Protein AF-A0A3D1RFT7-F1 (afdb_monomer_lite)

Foldseek 3Di:
DDDDPDDFQQWWWKQWPVRDIDIWGFHDWDDDPPDIDTDIDDPPPVVVVVVDPDTDMDTGNDDDAADKDFPQQWDWDDFPNDTFIWGWFDDPNDTDIATWAFPDDDPTITGIFHDDPVRVVVSPDDPVCSVPHDGDDPPTHTDGNPD

Secondary structure (DSSP, 8-state):
--PPPP-TT-EEEEE-TTS-EEEEEEEEEEEETTEEEEEEE--SSHHHHHT-SS---EEE-----SEEEEGGG-EEEEETTEEEEEEEEEETTEEEEEEEEEEEE-SSEEEEEEPPHHHHHHTT--HHHHHS-----TT-EE-SS--

pLDDT: mean 90.91, std 8.95, range [40.06, 97.62]

Radius of gyration: 21.18 Å; chains: 1; bounding box: 53×28×56 Å

Sequence (147 aa):
MNRNKPKYGDELKLRLPSGREVDTTIEYISEAGEDRIIVFKIDKAVQELIGYRKISLDAIWWSETGKKVPNTAIEYEEKNGEQIPYVIKTVAGYTNKVNIKILKQNEKYAIVDNYKSDELKKLGYTAEEIEDRKTIGLYDEILKNAK

Structure (mmCIF, N/CA/C/O backbone):
data_AF-A0A3D1RFT7-F1
#
_entry.id   AF-A0A3D1RFT7-F1
#
loop_
_atom_site.group_PDB
_atom_site.id
_atom_site.type_symbol
_atom_site.label_atom_id
_atom_site.label_alt_id
_atom_site.label_comp_id
_atom_site.label_asym_id
_atom_site.label_entity_id
_atom_site.label_seq_id
_atom_site.pdbx_PDB_ins_code
_atom_site.Cartn_x
_atom_site.Cartn_y
_atom_site.Cartn_z
_atom_site.occupancy
_atom_site.B_iso_or_equiv
_atom_site.auth_seq_id
_atom_site.auth_comp_id
_atom_site.auth_asym_id
_atom_site.auth_atom_id
_atom_site.pdbx_PDB_model_num
ATOM 1 N N . MET A 1 1 ? 10.562 6.248 3.010 1.00 42.84 1 MET A N 1
ATOM 2 C CA . MET A 1 1 ? 10.174 4.882 2.559 1.00 42.84 1 MET A CA 1
ATOM 3 C C . MET A 1 1 ? 11.417 4.211 1.984 1.00 42.84 1 MET A C 1
AT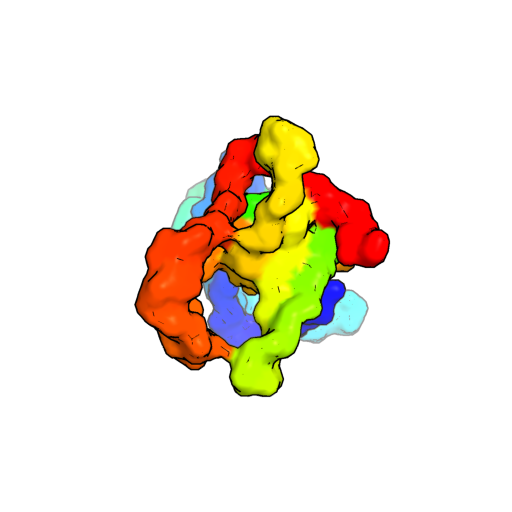OM 5 O O . MET A 1 1 ? 11.836 4.588 0.897 1.00 42.84 1 MET A O 1
ATOM 9 N N . ASN A 1 2 ? 12.069 3.322 2.741 1.00 40.06 2 ASN A N 1
ATOM 10 C CA . ASN A 1 2 ? 13.341 2.718 2.328 1.00 40.06 2 ASN A CA 1
ATOM 11 C C . ASN A 1 2 ? 13.082 1.777 1.142 1.00 40.06 2 ASN A C 1
ATOM 13 O O . ASN A 1 2 ? 12.418 0.753 1.296 1.00 40.06 2 ASN A O 1
ATOM 17 N N . ARG A 1 3 ? 13.510 2.164 -0.063 1.00 57.44 3 ARG A N 1
ATOM 18 C CA . ARG A 1 3 ? 13.382 1.312 -1.249 1.00 57.44 3 ARG A CA 1
ATOM 19 C C . ARG A 1 3 ? 14.540 0.319 -1.231 1.00 57.44 3 ARG A C 1
ATOM 21 O O . ARG A 1 3 ? 15.693 0.739 -1.270 1.00 57.44 3 ARG A O 1
ATOM 28 N N . ASN A 1 4 ? 14.240 -0.978 -1.202 1.00 67.56 4 ASN A N 1
ATOM 29 C CA . ASN A 1 4 ? 15.246 -1.983 -1.531 1.00 67.56 4 ASN A CA 1
ATOM 30 C C . ASN A 1 4 ? 15.736 -1.721 -2.962 1.00 67.56 4 ASN A C 1
ATOM 32 O O . ASN A 1 4 ? 14.936 -1.391 -3.842 1.00 67.56 4 ASN A O 1
ATOM 36 N N . LYS A 1 5 ? 17.051 -1.808 -3.184 1.00 82.81 5 LYS A N 1
ATOM 37 C CA . LYS A 1 5 ? 17.622 -1.667 -4.526 1.00 82.81 5 LYS A CA 1
ATOM 38 C C . LYS A 1 5 ? 17.066 -2.788 -5.421 1.00 82.81 5 LYS A C 1
ATOM 40 O O . LYS A 1 5 ? 17.069 -3.932 -4.967 1.00 82.81 5 LYS A O 1
ATOM 45 N N . PRO A 1 6 ? 16.649 -2.484 -6.665 1.00 87.81 6 PRO A N 1
ATOM 46 C CA . PRO A 1 6 ? 16.278 -3.503 -7.643 1.00 87.81 6 PRO A CA 1
ATOM 47 C C . PRO A 1 6 ? 17.347 -4.588 -7.763 1.00 87.81 6 PRO A C 1
ATOM 49 O O . PRO A 1 6 ? 18.540 -4.245 -7.780 1.00 87.81 6 PRO A O 1
ATOM 52 N N . LYS A 1 7 ? 16.926 -5.848 -7.876 1.00 91.38 7 LYS A N 1
ATOM 53 C CA . LYS A 1 7 ? 17.782 -7.030 -8.046 1.00 91.38 7 LYS A CA 1
ATOM 54 C C . LYS A 1 7 ? 17.298 -7.914 -9.204 1.00 91.38 7 LYS A C 1
ATOM 56 O O . LYS A 1 7 ? 16.162 -7.808 -9.657 1.00 91.38 7 LYS A O 1
ATOM 61 N N . TYR A 1 8 ? 18.187 -8.783 -9.685 1.00 93.94 8 TYR A N 1
ATOM 62 C CA . TYR A 1 8 ? 17.844 -9.822 -10.659 1.00 93.94 8 TYR A CA 1
ATOM 63 C C . TYR A 1 8 ? 16.660 -10.665 -10.164 1.00 93.94 8 TYR A C 1
ATOM 65 O O . TYR A 1 8 ? 16.617 -11.037 -8.989 1.00 93.94 8 TYR A O 1
ATOM 73 N N . GLY A 1 9 ? 15.721 -10.958 -11.063 1.00 93.94 9 GLY A N 1
ATOM 74 C CA . GLY A 1 9 ? 14.521 -11.738 -10.774 1.00 93.94 9 GLY A CA 1
ATOM 75 C C . GLY A 1 9 ? 13.379 -10.956 -10.121 1.00 93.94 9 GLY A C 1
ATOM 76 O O . GLY A 1 9 ? 12.322 -11.539 -9.908 1.00 93.94 9 GLY A O 1
ATOM 77 N N . ASP A 1 10 ? 13.545 -9.662 -9.814 1.00 93.81 10 ASP A N 1
ATOM 78 C CA . ASP A 1 10 ? 12.423 -8.853 -9.329 1.00 93.81 10 ASP A CA 1
ATOM 79 C C . ASP A 1 10 ? 11.333 -8.755 -10.404 1.00 93.81 10 ASP A C 1
ATOM 81 O O . ASP A 1 10 ? 11.605 -8.449 -11.571 1.00 93.81 10 ASP A O 1
ATOM 85 N N . GLU A 1 11 ? 10.093 -8.980 -9.980 1.00 93.88 11 GLU A N 1
ATOM 86 C CA . GLU A 1 11 ? 8.893 -8.807 -10.791 1.00 93.88 11 GLU A CA 1
ATOM 87 C C . GLU A 1 11 ? 8.276 -7.432 -10.529 1.00 93.88 11 GLU A C 1
ATOM 89 O O . GLU A 1 11 ? 8.169 -6.974 -9.388 1.00 93.88 11 GLU A O 1
ATOM 94 N N . LEU A 1 12 ? 7.867 -6.760 -11.600 1.00 94.62 12 LEU A N 1
ATOM 95 C CA . LEU A 1 12 ? 7.222 -5.454 -11.544 1.00 94.62 12 LEU A CA 1
ATOM 96 C C . LEU A 1 12 ? 6.352 -5.239 -12.783 1.00 94.62 12 LEU A C 1
ATOM 98 O O . LEU A 1 12 ? 6.333 -6.059 -13.700 1.00 94.62 12 LEU A O 1
ATOM 102 N N . LYS A 1 13 ? 5.656 -4.102 -12.834 1.00 95.56 13 LYS A N 1
ATOM 103 C CA . LYS A 1 13 ? 4.954 -3.664 -14.043 1.00 95.56 13 LYS A CA 1
ATOM 104 C C . LYS A 1 13 ? 5.675 -2.505 -14.708 1.00 95.56 13 LYS A C 1
ATOM 106 O O . LYS A 1 13 ? 6.202 -1.623 -14.030 1.00 95.56 13 LYS A O 1
ATOM 111 N N . LEU A 1 14 ? 5.639 -2.476 -16.033 1.00 94.75 14 LEU A N 1
ATOM 112 C CA . LEU A 1 14 ? 6.011 -1.311 -16.827 1.00 94.75 14 LEU A CA 1
ATOM 113 C C . LEU A 1 14 ? 4.753 -0.687 -17.403 1.00 94.75 14 LEU A C 1
ATOM 115 O O . LEU A 1 14 ? 3.933 -1.385 -18.001 1.00 94.75 14 LEU A O 1
ATOM 119 N N . ARG A 1 15 ? 4.618 0.628 -17.257 1.00 95.00 15 ARG A N 1
ATOM 120 C CA . ARG A 1 15 ? 3.627 1.397 -18.003 1.00 95.00 15 ARG A CA 1
ATOM 121 C C . ARG A 1 15 ? 4.269 1.934 -19.270 1.00 95.00 15 ARG A C 1
ATOM 123 O O . ARG A 1 15 ? 5.235 2.695 -19.210 1.00 95.00 15 ARG A O 1
ATOM 130 N N . LEU A 1 16 ? 3.732 1.503 -20.402 1.00 92.12 16 LEU A N 1
ATOM 131 C CA . LEU A 1 16 ? 4.170 1.903 -21.734 1.00 92.12 16 LEU A CA 1
ATOM 132 C C . LEU A 1 16 ? 3.613 3.289 -22.102 1.00 92.12 16 LEU A C 1
ATOM 134 O O . LEU A 1 16 ? 2.656 3.740 -21.464 1.00 92.12 16 LEU A O 1
ATOM 138 N N . PRO A 1 17 ? 4.142 3.959 -23.145 1.00 88.69 17 PRO A N 1
ATOM 139 C CA . PRO A 1 17 ? 3.637 5.259 -23.595 1.00 88.69 17 PRO A CA 1
ATOM 140 C C . PRO A 1 17 ? 2.136 5.287 -23.903 1.00 88.69 17 PRO A C 1
ATOM 142 O O . PRO A 1 17 ? 1.491 6.311 -23.693 1.00 88.69 17 PRO A O 1
ATOM 145 N N . SER A 1 18 ? 1.558 4.169 -24.357 1.00 89.25 18 SER A N 1
ATOM 146 C CA . SER A 1 18 ? 0.107 4.040 -24.561 1.00 89.25 18 SER A CA 1
ATOM 147 C C . SER A 1 18 ? -0.725 4.078 -23.271 1.00 89.25 18 SER A C 1
ATOM 149 O O . SER A 1 18 ? -1.952 4.101 -23.334 1.00 89.25 18 SER A O 1
ATOM 151 N N . GLY A 1 19 ? -0.088 4.033 -22.098 1.00 90.75 19 GLY A N 1
ATOM 152 C CA . GLY A 1 19 ? -0.733 3.846 -20.800 1.00 90.75 19 GLY A CA 1
ATOM 153 C C . GLY A 1 19 ? -0.983 2.377 -20.445 1.00 90.75 19 GLY A C 1
ATOM 154 O O . GLY A 1 19 ? -1.393 2.088 -19.322 1.00 90.75 19 GLY A O 1
ATOM 155 N N . ARG A 1 20 ? -0.713 1.436 -21.361 1.00 92.00 20 ARG A N 1
ATOM 156 C CA . ARG A 1 20 ? -0.816 -0.003 -21.095 1.00 92.00 20 ARG A CA 1
ATOM 157 C C . ARG A 1 20 ? 0.207 -0.427 -20.044 1.00 92.00 20 ARG A C 1
ATOM 159 O O . ARG A 1 20 ? 1.387 -0.108 -20.162 1.00 92.00 20 ARG A O 1
ATOM 166 N N . GLU A 1 21 ? -0.237 -1.201 -19.059 1.00 94.75 21 GLU A N 1
ATOM 167 C CA . GLU A 1 21 ? 0.643 -1.841 -18.080 1.00 94.75 21 GLU A CA 1
ATOM 168 C C . GLU A 1 21 ? 0.936 -3.286 -18.490 1.00 94.75 21 GLU A C 1
ATOM 170 O O . GLU A 1 21 ? 0.020 -4.037 -18.837 1.00 94.75 21 GLU A O 1
ATOM 175 N N . VAL A 1 22 ? 2.210 -3.673 -18.458 1.00 94.56 22 VAL A N 1
ATOM 176 C CA . VAL A 1 22 ? 2.671 -5.036 -18.747 1.00 94.56 22 VAL A CA 1
ATOM 177 C C . VAL A 1 22 ? 3.536 -5.548 -17.604 1.00 94.56 22 VAL A C 1
ATOM 179 O O . VAL A 1 22 ? 4.351 -4.805 -17.059 1.00 94.56 22 VAL A O 1
ATOM 182 N N . ASP A 1 23 ? 3.351 -6.812 -17.237 1.00 94.81 23 ASP A N 1
ATOM 183 C CA . ASP A 1 23 ? 4.226 -7.484 -16.278 1.00 94.81 23 ASP A CA 1
ATOM 184 C C . ASP A 1 23 ? 5.608 -7.706 -16.906 1.00 94.81 23 ASP A C 1
ATOM 186 O O . ASP A 1 23 ? 5.720 -7.952 -18.109 1.00 94.81 23 ASP A O 1
ATOM 190 N N . THR A 1 24 ? 6.656 -7.609 -16.095 1.00 95.06 24 THR A N 1
ATOM 191 C CA . THR A 1 24 ? 8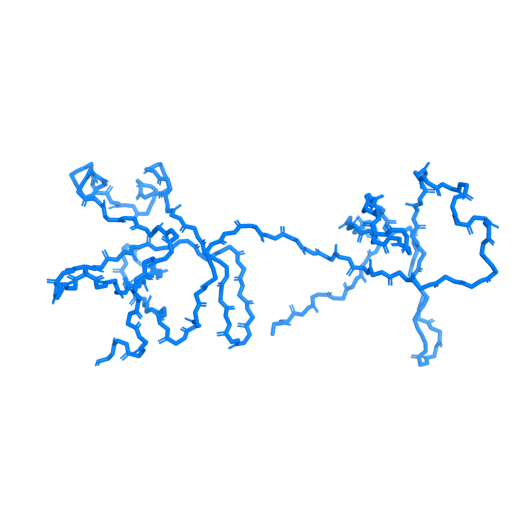.043 -7.824 -16.509 1.00 95.06 24 THR A CA 1
ATOM 192 C C . THR A 1 24 ? 8.852 -8.429 -15.368 1.00 95.06 24 THR A C 1
ATOM 194 O O . THR A 1 24 ? 8.531 -8.255 -14.191 1.00 95.06 24 THR A O 1
ATOM 197 N N . THR A 1 25 ? 9.979 -9.036 -15.728 1.00 96.06 25 THR A N 1
ATOM 198 C CA . THR A 1 25 ? 11.026 -9.454 -14.790 1.00 96.06 25 THR A CA 1
ATOM 199 C C . THR A 1 25 ? 12.331 -8.732 -15.118 1.00 96.06 25 THR A C 1
ATOM 201 O O . THR A 1 25 ? 12.589 -8.411 -16.283 1.00 96.06 25 THR A O 1
ATOM 204 N N . ILE A 1 26 ? 13.152 -8.449 -14.107 1.00 95.69 26 ILE A N 1
ATOM 205 C CA . ILE A 1 26 ? 14.517 -7.948 -14.306 1.00 95.69 26 ILE A CA 1
ATOM 206 C C . ILE A 1 26 ? 15.454 -9.119 -14.609 1.00 95.69 26 ILE A C 1
ATOM 208 O O . ILE A 1 26 ? 15.719 -9.940 -13.734 1.00 95.69 26 ILE A O 1
ATOM 212 N N . GLU A 1 27 ? 16.007 -9.159 -15.819 1.00 97.00 27 GLU A N 1
ATOM 213 C CA . GLU A 1 27 ? 16.949 -10.210 -16.244 1.00 97.00 27 GLU A CA 1
ATOM 214 C C . GLU A 1 27 ? 18.412 -9.800 -16.081 1.00 97.00 27 GLU A C 1
ATOM 216 O O . GLU A 1 27 ? 19.311 -10.636 -16.115 1.00 97.00 27 GLU A O 1
ATOM 221 N N . TYR A 1 28 ? 18.689 -8.508 -15.918 1.00 95.75 28 TYR A N 1
ATOM 222 C CA . TYR A 1 28 ? 20.059 -8.048 -15.741 1.00 95.75 28 TYR A CA 1
ATOM 223 C C . TYR A 1 28 ? 20.119 -6.679 -15.077 1.00 95.75 28 TYR A C 1
ATOM 225 O O . TYR A 1 28 ? 19.288 -5.804 -15.333 1.00 95.75 28 TYR A O 1
ATOM 233 N N . ILE A 1 29 ? 21.141 -6.501 -14.242 1.00 94.38 29 ILE A N 1
ATOM 234 C CA . ILE A 1 29 ? 21.511 -5.220 -13.653 1.00 94.38 29 ILE A CA 1
ATOM 235 C C . ILE A 1 29 ? 23.025 -5.076 -13.755 1.00 94.38 29 ILE A C 1
ATOM 237 O O . ILE A 1 29 ? 23.757 -5.965 -13.321 1.00 94.38 29 ILE A O 1
ATOM 241 N N . SER A 1 30 ? 23.477 -3.935 -14.266 1.00 93.00 30 SER A N 1
ATOM 242 C CA . SER A 1 30 ? 24.876 -3.518 -14.196 1.00 93.00 30 SER A CA 1
ATOM 243 C C . SER A 1 30 ? 24.975 -2.123 -13.621 1.00 93.00 30 SER A C 1
ATOM 245 O O . SER A 1 30 ? 24.224 -1.227 -14.005 1.00 93.00 30 SER A O 1
ATOM 247 N N . GLU A 1 31 ? 25.960 -1.929 -12.757 1.00 91.62 31 GLU A N 1
ATOM 248 C CA . GLU A 1 31 ? 26.454 -0.599 -12.428 1.00 91.62 31 GLU A CA 1
ATOM 249 C C . GLU A 1 31 ? 27.472 -0.209 -13.516 1.00 91.62 31 GLU A C 1
ATOM 251 O O . GLU A 1 31 ? 28.311 -1.023 -13.908 1.00 91.62 31 GLU A O 1
ATOM 256 N N . ALA A 1 32 ? 27.362 0.997 -14.057 1.00 84.62 32 ALA A N 1
ATOM 257 C CA . ALA A 1 32 ? 28.179 1.531 -15.142 1.00 84.62 32 ALA A CA 1
ATOM 258 C C . ALA A 1 32 ? 28.700 2.920 -14.736 1.00 84.62 32 ALA A C 1
ATOM 260 O O . ALA A 1 32 ? 28.303 3.948 -15.278 1.00 84.62 32 ALA A O 1
ATOM 261 N N . GLY A 1 33 ? 29.582 2.947 -13.733 1.00 87.12 33 GLY A N 1
ATOM 262 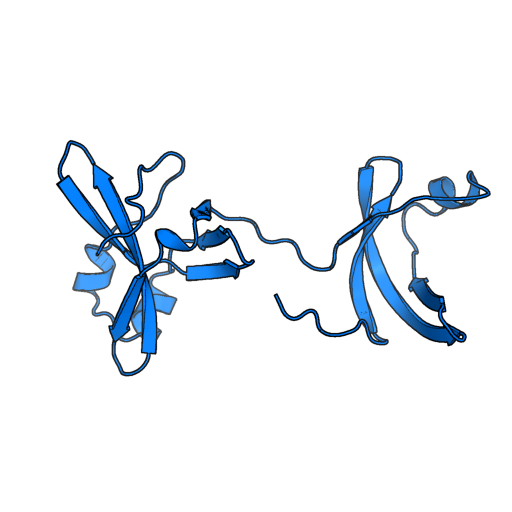C CA . GLY A 1 33 ? 30.062 4.195 -13.139 1.00 87.12 33 GLY A CA 1
ATOM 263 C C . GLY A 1 33 ? 28.961 4.884 -12.333 1.00 87.12 33 GLY A C 1
ATOM 264 O O . GLY A 1 33 ? 28.489 4.323 -11.347 1.00 87.12 33 GLY A O 1
ATOM 265 N N . GLU A 1 34 ? 28.572 6.092 -12.747 1.00 89.81 34 GLU A N 1
ATOM 266 C CA . GLU A 1 34 ? 27.439 6.828 -12.159 1.00 89.81 34 GLU A CA 1
ATOM 267 C C . GLU A 1 34 ? 26.080 6.351 -12.691 1.00 89.81 34 GLU A C 1
ATOM 269 O O . GLU A 1 34 ? 25.047 6.601 -12.068 1.00 89.81 34 GLU A O 1
ATOM 274 N N . ASP A 1 35 ? 26.081 5.633 -13.817 1.00 89.69 35 ASP A N 1
ATOM 275 C CA . ASP A 1 35 ? 24.873 5.112 -14.436 1.00 89.69 35 ASP A CA 1
ATOM 276 C C . ASP A 1 35 ? 24.558 3.694 -13.958 1.00 89.69 35 ASP A C 1
ATOM 278 O O . ASP A 1 35 ? 25.433 2.907 -13.593 1.00 89.69 35 ASP A O 1
ATOM 282 N N . ARG A 1 36 ? 23.275 3.333 -14.027 1.00 89.38 36 ARG A N 1
ATOM 283 C CA . ARG A 1 36 ? 22.795 1.976 -13.759 1.00 89.38 36 ARG A CA 1
ATOM 284 C C . ARG A 1 36 ? 21.963 1.479 -14.926 1.00 89.38 36 ARG A C 1
ATOM 286 O O . ARG A 1 36 ? 20.964 2.096 -15.293 1.00 89.38 36 ARG A O 1
ATOM 293 N N . ILE A 1 37 ? 22.347 0.334 -15.475 1.00 92.81 37 ILE A N 1
ATOM 294 C CA . ILE A 1 37 ? 21.626 -0.335 -16.555 1.00 92.81 37 ILE A CA 1
ATOM 295 C C . ILE A 1 37 ? 20.739 -1.410 -15.937 1.00 92.81 37 ILE A C 1
ATOM 297 O O . ILE A 1 37 ? 21.221 -2.278 -15.209 1.00 92.81 37 ILE A O 1
ATOM 301 N N . ILE A 1 38 ? 19.446 -1.361 -16.247 1.00 93.44 38 ILE A N 1
ATOM 302 C CA . ILE A 1 38 ? 18.464 -2.377 -15.861 1.00 93.44 38 ILE A CA 1
ATOM 303 C C . ILE A 1 38 ? 17.832 -2.915 -17.141 1.00 93.44 38 ILE A C 1
ATOM 305 O O . ILE A 1 38 ? 17.324 -2.139 -17.951 1.00 93.44 38 ILE A O 1
ATOM 309 N N . VAL A 1 39 ? 17.868 -4.234 -17.323 1.00 94.69 39 VAL A N 1
ATOM 310 C CA . VAL A 1 39 ? 17.261 -4.907 -18.476 1.00 94.69 39 VAL A CA 1
ATOM 311 C C . VAL A 1 39 ? 16.001 -5.626 -18.027 1.00 94.69 39 VAL A C 1
ATOM 313 O O . VAL A 1 39 ? 16.036 -6.518 -17.177 1.00 94.69 39 VAL A O 1
ATOM 316 N N . PHE A 1 40 ? 14.891 -5.226 -18.633 1.00 94.12 40 PHE A N 1
ATOM 317 C CA . PHE A 1 40 ? 13.569 -5.789 -18.409 1.00 94.12 40 PHE A CA 1
ATOM 318 C C . PHE A 1 40 ? 13.230 -6.779 -19.523 1.00 94.12 40 PHE A C 1
ATOM 320 O O . PHE A 1 40 ? 13.400 -6.467 -20.704 1.00 94.12 40 PHE A O 1
ATOM 327 N N . LYS A 1 41 ? 12.729 -7.961 -19.162 1.00 94.25 41 LYS A N 1
ATOM 328 C CA . LYS A 1 41 ? 12.189 -8.923 -20.125 1.00 94.25 41 LYS A CA 1
ATOM 329 C C . LYS A 1 41 ? 10.728 -8.624 -20.415 1.00 94.25 41 LYS A C 1
ATOM 331 O O . LYS A 1 41 ? 9.884 -8.742 -19.534 1.00 94.25 41 LYS A O 1
ATOM 336 N N . ILE A 1 42 ? 10.442 -8.318 -21.677 1.00 90.25 42 ILE A N 1
ATOM 337 C CA . ILE A 1 42 ? 9.098 -8.008 -22.159 1.00 90.25 42 ILE A CA 1
ATOM 338 C C . ILE A 1 42 ? 8.763 -8.927 -23.333 1.00 90.25 42 ILE A C 1
ATOM 340 O O . ILE A 1 42 ? 9.475 -8.953 -24.334 1.00 90.25 42 ILE A O 1
ATOM 344 N N . ASP A 1 43 ? 7.652 -9.648 -23.225 1.00 90.25 43 ASP A N 1
ATOM 345 C CA . ASP A 1 43 ? 7.077 -10.492 -24.279 1.00 90.25 43 ASP A CA 1
ATOM 346 C C . ASP A 1 43 ? 5.692 -10.000 -24.751 1.00 90.25 43 ASP A C 1
ATOM 348 O O . ASP A 1 43 ? 5.164 -10.463 -25.764 1.00 90.25 43 ASP A O 1
ATOM 352 N N . LYS A 1 44 ? 5.118 -9.003 -24.065 1.00 89.69 44 LYS A N 1
ATOM 353 C CA . LYS A 1 44 ? 3.843 -8.353 -24.399 1.00 89.69 44 LYS A CA 1
ATOM 354 C C . LYS A 1 44 ? 4.068 -6.993 -25.061 1.00 89.69 44 LYS A C 1
ATOM 356 O O . LYS A 1 44 ? 4.998 -6.271 -24.730 1.00 89.69 44 LYS A O 1
ATOM 361 N N . ALA A 1 45 ? 3.173 -6.611 -25.974 1.00 85.44 45 ALA A N 1
ATOM 362 C CA . ALA A 1 45 ? 3.182 -5.297 -26.636 1.00 85.44 45 ALA A CA 1
ATOM 363 C C . ALA A 1 45 ? 4.495 -4.939 -27.379 1.00 85.44 45 ALA A C 1
ATOM 365 O O . ALA A 1 45 ? 4.784 -3.768 -27.602 1.00 85.44 45 ALA A O 1
ATOM 366 N N . VAL A 1 46 ? 5.257 -5.939 -27.845 1.00 86.50 46 VAL A N 1
ATOM 367 C CA . VAL A 1 46 ? 6.535 -5.746 -28.564 1.00 86.50 46 VAL A CA 1
ATOM 368 C C . VAL A 1 46 ? 6.391 -4.833 -29.790 1.00 86.50 46 VAL A C 1
ATOM 370 O O . VAL A 1 46 ? 7.257 -4.000 -30.036 1.00 86.50 46 VAL A O 1
ATOM 373 N N . GLN A 1 47 ? 5.274 -4.931 -30.522 1.00 85.38 47 GLN A N 1
ATOM 374 C CA . GLN A 1 47 ? 4.987 -4.088 -31.694 1.00 85.38 47 GLN A CA 1
ATOM 375 C C . GLN A 1 47 ? 4.941 -2.587 -31.362 1.00 85.38 47 GLN A C 1
ATOM 377 O O . GLN A 1 47 ? 5.331 -1.760 -32.178 1.00 85.38 47 GLN A O 1
ATOM 382 N N . GLU A 1 48 ? 4.491 -2.232 -30.156 1.00 84.69 48 GLU A N 1
ATOM 383 C CA . GLU A 1 48 ? 4.486 -0.846 -29.686 1.00 84.69 48 GLU A CA 1
ATOM 384 C C . GLU A 1 48 ? 5.918 -0.362 -29.441 1.00 84.69 48 GLU A C 1
ATOM 386 O O . GLU A 1 48 ? 6.273 0.737 -29.848 1.00 84.69 48 GLU A O 1
ATOM 391 N N . LEU A 1 49 ? 6.763 -1.206 -28.842 1.00 84.56 49 LEU A N 1
ATOM 392 C CA . LEU A 1 49 ? 8.136 -0.854 -28.478 1.00 84.56 49 LEU A CA 1
ATOM 393 C C . LEU A 1 49 ? 9.055 -0.699 -29.697 1.00 84.56 49 LEU A C 1
ATOM 395 O O . LEU A 1 49 ? 9.855 0.229 -29.744 1.00 84.56 49 LEU A O 1
ATOM 399 N N . ILE A 1 50 ? 8.927 -1.559 -30.713 1.00 85.00 50 ILE A N 1
ATOM 400 C CA . ILE A 1 50 ? 9.773 -1.477 -31.920 1.00 85.00 50 ILE A CA 1
ATOM 401 C C . ILE A 1 50 ? 9.519 -0.211 -32.750 1.00 85.00 50 ILE A C 1
ATOM 403 O O . ILE A 1 50 ? 10.378 0.191 -33.531 1.00 85.00 50 ILE A O 1
ATOM 407 N N . GLY A 1 51 ? 8.357 0.431 -32.584 1.00 82.12 51 GLY A N 1
ATOM 408 C CA . GLY A 1 51 ? 8.002 1.655 -33.303 1.00 82.12 51 GLY A CA 1
ATOM 409 C C . GLY A 1 51 ? 8.773 2.893 -32.841 1.00 82.12 51 GLY A C 1
ATOM 410 O O . GLY A 1 51 ? 8.762 3.916 -33.525 1.00 82.12 51 GLY A O 1
ATOM 411 N N . TYR A 1 52 ? 9.466 2.817 -31.702 1.00 80.56 52 TYR A N 1
ATOM 412 C CA . TYR A 1 52 ? 10.120 3.960 -31.080 1.00 80.56 52 TYR A CA 1
ATOM 413 C C . TYR A 1 52 ? 11.629 3.748 -30.952 1.00 80.56 52 TYR A C 1
ATOM 415 O O . TYR A 1 52 ? 12.105 2.837 -30.283 1.00 80.56 52 TYR A O 1
ATOM 423 N N . ARG A 1 53 ? 12.411 4.680 -31.509 1.00 80.44 53 ARG A N 1
ATOM 424 C CA . ARG A 1 53 ? 13.875 4.720 -31.332 1.00 80.44 53 ARG A CA 1
ATOM 425 C C . ARG A 1 53 ? 14.295 5.075 -29.897 1.00 80.44 53 ARG A C 1
ATOM 427 O O . ARG A 1 53 ? 15.401 4.750 -29.478 1.00 80.44 53 ARG A O 1
ATOM 434 N N . LYS A 1 54 ? 13.429 5.781 -29.165 1.00 88.81 54 LYS A N 1
ATOM 435 C CA . LYS A 1 54 ? 13.586 6.160 -27.756 1.00 88.81 54 LYS A CA 1
ATOM 436 C C . LYS A 1 54 ? 12.216 6.120 -27.083 1.00 88.81 54 LYS A C 1
ATOM 438 O O . LYS A 1 54 ? 11.258 6.640 -27.648 1.00 88.81 54 LYS A O 1
ATOM 443 N N . ILE A 1 55 ? 12.146 5.532 -25.890 1.00 87.50 55 ILE A N 1
ATOM 444 C CA . ILE A 1 55 ? 10.895 5.272 -25.168 1.00 87.50 55 ILE A CA 1
ATOM 445 C C . ILE A 1 55 ? 11.029 5.783 -23.739 1.00 87.50 55 ILE A C 1
ATOM 447 O O . ILE A 1 55 ? 12.037 5.529 -23.082 1.00 87.50 55 ILE A O 1
ATOM 451 N N . SER A 1 56 ? 10.003 6.484 -23.269 1.00 89.88 56 SER A N 1
ATOM 452 C CA . SER A 1 56 ? 9.815 6.781 -21.850 1.00 89.88 56 SER A CA 1
ATOM 453 C C . SER A 1 56 ? 8.801 5.794 -21.284 1.00 89.88 56 SER A C 1
ATOM 455 O O . SER A 1 56 ? 7.757 5.574 -21.894 1.00 89.88 56 SER A O 1
ATOM 457 N N . LEU A 1 57 ? 9.111 5.200 -20.139 1.00 91.19 57 LEU A N 1
ATOM 458 C CA . LEU A 1 57 ? 8.253 4.237 -19.455 1.00 91.19 57 LEU A CA 1
ATOM 459 C C . LEU A 1 57 ? 8.269 4.503 -17.950 1.00 91.19 57 LEU A C 1
ATOM 461 O O . LEU A 1 57 ? 9.251 5.038 -17.432 1.00 91.19 57 LEU A O 1
ATOM 465 N N . ASP A 1 58 ? 7.205 4.099 -17.259 1.00 94.12 58 ASP A N 1
ATOM 466 C CA . ASP A 1 58 ? 7.174 4.108 -15.796 1.00 94.12 58 ASP A CA 1
ATOM 467 C C . ASP A 1 58 ? 7.415 2.696 -15.261 1.00 94.12 58 ASP A C 1
ATOM 469 O O . ASP A 1 58 ? 6.733 1.749 -15.656 1.00 94.12 58 ASP A O 1
ATOM 473 N N . ALA A 1 59 ? 8.340 2.558 -14.312 1.00 93.06 59 ALA A N 1
ATOM 474 C CA . ALA A 1 59 ? 8.521 1.329 -13.544 1.00 93.06 59 ALA A CA 1
ATOM 475 C C . ALA A 1 59 ? 7.645 1.357 -12.281 1.00 93.06 59 ALA A C 1
ATOM 477 O O . ALA A 1 59 ? 7.876 2.147 -11.358 1.00 93.06 59 ALA A O 1
ATOM 478 N N . ILE A 1 60 ? 6.647 0.477 -12.230 1.00 93.25 60 ILE A N 1
ATOM 479 C CA . ILE A 1 60 ? 5.682 0.355 -11.136 1.00 93.25 60 ILE A CA 1
ATOM 480 C C . ILE A 1 60 ? 6.086 -0.831 -10.256 1.00 93.25 60 ILE A C 1
ATOM 482 O O . ILE A 1 60 ? 5.730 -1.980 -10.508 1.00 93.25 60 ILE A O 1
ATOM 486 N N . TRP A 1 61 ? 6.837 -0.524 -9.200 1.00 88.62 61 TRP A N 1
ATOM 487 C CA . TRP A 1 61 ? 7.410 -1.499 -8.261 1.00 88.62 61 TRP A CA 1
ATOM 488 C C . TRP A 1 61 ? 6.411 -2.104 -7.275 1.00 88.62 61 TRP A C 1
ATOM 490 O O . TRP A 1 61 ? 6.675 -3.130 -6.662 1.00 88.62 61 TRP A O 1
ATOM 500 N N . TRP A 1 62 ? 5.300 -1.418 -7.039 1.00 87.56 62 TRP A N 1
ATOM 501 C CA . TRP A 1 62 ? 4.216 -1.884 -6.188 1.00 87.56 62 TRP A CA 1
ATOM 502 C C . TRP A 1 62 ? 2.948 -1.137 -6.576 1.00 87.56 62 TRP A C 1
ATOM 504 O O . TRP A 1 62 ? 2.999 0.013 -7.015 1.00 87.56 62 TRP A O 1
ATOM 514 N N . SER A 1 63 ? 1.810 -1.786 -6.380 1.00 88.06 63 SER A N 1
ATOM 515 C CA . SER A 1 63 ? 0.495 -1.185 -6.539 1.00 88.06 63 SER A CA 1
ATOM 516 C C . SER A 1 63 ? -0.407 -1.785 -5.476 1.00 88.06 63 SER A C 1
ATOM 518 O O . SER A 1 63 ? -0.534 -3.001 -5.400 1.00 88.06 63 SER A O 1
ATOM 520 N N . GLU A 1 64 ? -0.989 -0.931 -4.643 1.00 91.88 64 GLU A N 1
ATOM 521 C CA . GLU A 1 64 ? -1.928 -1.330 -3.599 1.00 91.88 64 GLU A CA 1
ATOM 522 C C . GLU A 1 64 ? -3.207 -0.524 -3.768 1.00 91.88 64 GLU A C 1
ATOM 524 O O . GLU A 1 64 ? -3.165 0.672 -4.072 1.00 91.88 64 GLU A O 1
ATOM 529 N N . THR A 1 65 ? -4.348 -1.173 -3.556 1.00 92.38 65 THR A N 1
ATOM 530 C CA . THR A 1 65 ? -5.660 -0.526 -3.619 1.00 92.38 65 THR A CA 1
ATOM 531 C C . THR A 1 65 ? -6.285 -0.533 -2.237 1.00 92.38 65 THR A C 1
ATOM 533 O O . THR A 1 65 ? -6.395 -1.573 -1.601 1.00 92.38 65 THR A O 1
ATOM 536 N N . GLY A 1 66 ? -6.715 0.637 -1.776 1.00 94.56 66 GLY A N 1
ATOM 537 C CA . GLY A 1 66 ? -7.312 0.803 -0.458 1.00 94.56 66 GLY A CA 1
ATOM 538 C C . GLY A 1 66 ? -7.783 2.233 -0.233 1.00 94.56 66 GLY A C 1
ATOM 539 O O . GLY A 1 66 ? -7.874 3.037 -1.163 1.00 94.56 66 GLY A O 1
ATOM 540 N N . LYS A 1 67 ? -8.097 2.561 1.016 1.00 95.69 67 LYS A N 1
ATOM 541 C CA . LYS A 1 67 ? -8.460 3.915 1.439 1.00 95.69 67 LYS A CA 1
ATOM 542 C C . LYS A 1 67 ? -7.189 4.704 1.741 1.00 95.69 67 LYS A C 1
ATOM 544 O O . LYS A 1 67 ? -6.314 4.231 2.458 1.00 95.69 67 LYS A O 1
ATOM 549 N N . LYS A 1 68 ? -7.070 5.909 1.183 1.00 94.94 68 LYS A N 1
ATOM 550 C CA . LYS A 1 68 ? -5.937 6.801 1.449 1.00 94.94 68 LYS A CA 1
ATOM 551 C C . LYS A 1 68 ? -6.199 7.585 2.731 1.00 94.94 68 LYS A C 1
ATOM 553 O O . LYS A 1 68 ? -7.134 8.377 2.781 1.00 94.94 68 LYS A O 1
ATOM 558 N N . VAL A 1 69 ? -5.335 7.412 3.723 1.00 95.38 69 VAL A N 1
ATOM 559 C CA . VAL A 1 69 ? -5.436 8.044 5.043 1.00 95.38 69 VAL A CA 1
ATOM 560 C C . VAL A 1 69 ? -4.156 8.843 5.326 1.00 95.38 69 VAL A C 1
ATOM 562 O O . VAL A 1 69 ? -3.063 8.358 5.029 1.00 95.38 69 VAL A O 1
ATOM 565 N N . PRO A 1 70 ? -4.230 10.085 5.841 1.00 95.50 70 PRO A N 1
ATOM 566 C CA . PRO A 1 70 ? -3.056 10.817 6.317 1.00 95.50 70 PRO A CA 1
ATOM 567 C C . PRO A 1 70 ? -2.383 10.069 7.467 1.00 95.50 70 PRO A C 1
ATOM 569 O O . PRO A 1 70 ? -3.065 9.643 8.392 1.00 95.50 70 PRO A O 1
ATOM 572 N N . ASN A 1 71 ? -1.053 9.976 7.462 1.00 95.94 71 ASN A N 1
ATOM 573 C CA . ASN A 1 71 ? -0.328 9.284 8.536 1.00 95.94 71 ASN A CA 1
ATOM 574 C C . ASN A 1 71 ? -0.612 9.876 9.920 1.00 95.94 71 ASN A C 1
ATOM 576 O O . ASN A 1 71 ? -0.645 9.150 10.899 1.00 95.94 71 ASN A O 1
ATOM 580 N N . THR A 1 72 ? -0.864 11.183 9.986 1.00 95.88 72 THR A N 1
ATOM 581 C CA . THR A 1 72 ? -1.179 11.902 11.226 1.00 95.88 72 THR A CA 1
ATOM 582 C C . THR A 1 72 ? -2.558 11.573 11.806 1.00 95.88 72 THR A C 1
ATOM 584 O O . THR A 1 72 ? -2.917 12.120 12.838 1.00 95.88 72 THR A O 1
ATOM 587 N N . ALA A 1 73 ? -3.378 10.773 11.123 1.00 95.94 73 ALA A N 1
ATOM 588 C CA . ALA A 1 73 ? -4.664 10.290 11.629 1.00 95.94 73 ALA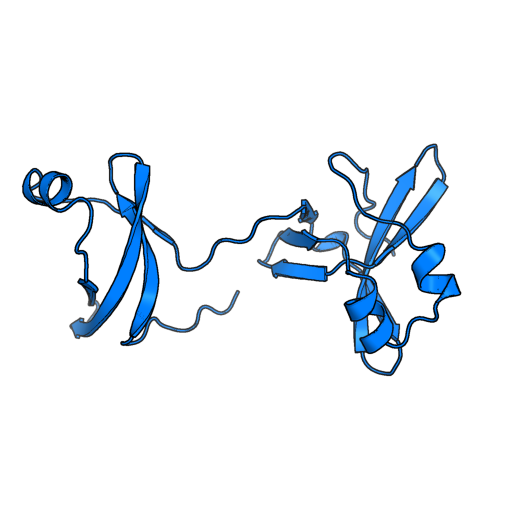 A CA 1
ATOM 589 C C . ALA A 1 73 ? -4.591 8.843 12.148 1.00 95.94 73 ALA A C 1
ATOM 591 O O . ALA A 1 73 ? -5.596 8.325 12.629 1.00 95.94 73 ALA A O 1
ATOM 592 N N . ILE A 1 74 ? -3.439 8.182 11.986 1.00 96.88 74 ILE A N 1
ATOM 593 C CA . ILE A 1 74 ? -3.230 6.792 12.384 1.00 96.88 74 ILE A CA 1
ATOM 594 C C . ILE A 1 74 ? -2.571 6.787 13.754 1.00 96.88 74 ILE A C 1
ATOM 596 O O . ILE A 1 74 ? -1.450 7.268 13.904 1.00 96.88 74 ILE A O 1
ATOM 600 N N . GLU A 1 75 ? -3.264 6.194 14.712 1.00 96.00 75 GLU A N 1
ATOM 601 C CA . GLU A 1 75 ? -2.766 5.927 16.055 1.00 96.00 75 GLU A CA 1
ATOM 602 C C . GLU A 1 75 ? -2.603 4.413 16.240 1.00 96.00 75 GLU A C 1
ATOM 604 O O . GLU A 1 75 ? -3.019 3.623 15.385 1.00 96.00 75 GLU A O 1
ATOM 609 N N . TYR A 1 76 ? -1.976 3.999 17.338 1.00 95.56 76 TYR A N 1
ATOM 610 C CA . TYR A 1 76 ? -1.708 2.592 17.624 1.00 95.56 76 TYR A CA 1
ATOM 611 C C . TYR A 1 76 ? -2.191 2.226 19.018 1.00 95.56 76 TYR A C 1
ATOM 613 O O . TYR A 1 76 ? -2.048 3.000 19.963 1.00 95.56 76 TYR A O 1
ATOM 621 N N . GLU A 1 77 ? -2.753 1.030 19.140 1.00 93.12 77 GLU A N 1
ATOM 622 C CA . GLU A 1 77 ? -3.038 0.409 20.427 1.00 93.12 77 GLU A CA 1
ATOM 623 C C . GLU A 1 77 ? -2.253 -0.887 20.581 1.00 93.12 77 GLU A C 1
ATOM 625 O O . GLU A 1 77 ? -1.970 -1.567 19.598 1.00 93.12 77 GLU A O 1
ATOM 630 N N . GLU A 1 78 ? -1.927 -1.254 21.815 1.00 93.94 78 GLU A N 1
ATOM 631 C CA . GLU A 1 78 ? -1.311 -2.546 22.092 1.00 93.94 78 GLU A CA 1
ATOM 632 C C . GLU A 1 78 ? -2.390 -3.596 22.365 1.00 93.94 78 GLU A C 1
ATOM 634 O O . GLU A 1 78 ? -3.239 -3.416 23.240 1.00 93.94 78 GLU A O 1
ATOM 639 N N . LYS A 1 79 ? -2.344 -4.718 21.643 1.00 90.06 79 LYS A N 1
ATOM 640 C CA . LYS A 1 79 ? -3.152 -5.902 21.945 1.00 90.06 79 LYS A CA 1
ATOM 641 C C . LYS A 1 79 ? -2.306 -7.151 21.768 1.00 90.06 79 LYS A C 1
ATOM 643 O O . LYS A 1 79 ? -1.720 -7.359 20.713 1.00 90.06 79 LYS A O 1
ATOM 648 N N . ASN A 1 80 ? -2.224 -7.969 22.816 1.00 88.06 80 ASN A N 1
ATOM 649 C CA . ASN A 1 80 ? -1.395 -9.181 22.854 1.00 88.06 80 ASN A CA 1
ATOM 650 C C . ASN A 1 80 ? 0.076 -8.951 22.452 1.00 88.06 80 ASN A C 1
ATOM 652 O O . ASN A 1 80 ? 0.685 -9.797 21.804 1.00 88.06 80 ASN A O 1
ATOM 656 N N . GLY A 1 81 ? 0.649 -7.805 22.832 1.00 88.06 81 GLY A N 1
ATOM 657 C CA . GLY A 1 81 ? 2.024 -7.437 22.481 1.00 88.06 81 GLY A CA 1
ATOM 658 C C . GLY A 1 81 ? 2.215 -6.980 21.030 1.00 88.06 81 GLY A C 1
ATOM 659 O O . GLY A 1 81 ? 3.344 -6.704 20.629 1.00 88.06 81 GLY A O 1
ATOM 660 N N . GLU A 1 82 ? 1.141 -6.867 20.243 1.00 91.25 82 GLU A N 1
ATOM 661 C CA . GLU A 1 82 ? 1.166 -6.315 18.889 1.00 91.25 82 GLU A CA 1
ATOM 662 C C . GLU A 1 82 ? 0.609 -4.886 18.860 1.00 91.25 82 GLU A C 1
ATOM 664 O O . GLU A 1 82 ? -0.375 -4.566 19.527 1.00 91.25 82 GLU A O 1
ATOM 669 N N . GLN A 1 83 ? 1.235 -4.021 18.060 1.00 95.12 83 GLN A N 1
ATOM 670 C CA . GLN A 1 83 ? 0.768 -2.657 17.813 1.00 95.12 83 GLN A CA 1
ATOM 671 C C . GLN A 1 83 ? -0.262 -2.675 16.681 1.00 95.12 83 GLN A C 1
ATOM 673 O O . GLN A 1 83 ? 0.083 -2.889 15.517 1.00 95.12 83 GLN A O 1
ATOM 678 N N . ILE A 1 84 ? -1.528 -2.444 17.016 1.00 96.12 84 ILE A N 1
ATOM 679 C CA . ILE A 1 84 ? -2.644 -2.452 16.074 1.00 96.12 84 ILE A CA 1
ATOM 680 C C . ILE A 1 84 ? -2.945 -1.013 15.641 1.00 96.12 84 ILE A C 1
ATOM 682 O O . ILE A 1 84 ? -3.344 -0.200 16.479 1.00 96.12 84 ILE A O 1
ATOM 686 N N . PRO A 1 85 ? -2.788 -0.674 14.348 1.00 97.00 85 PRO A N 1
ATOM 687 C CA . PRO A 1 85 ? -3.137 0.649 13.870 1.00 97.00 85 PRO A CA 1
ATOM 688 C C . PRO A 1 85 ? -4.654 0.848 13.861 1.00 97.00 85 PRO A C 1
ATOM 690 O O . PRO A 1 85 ? -5.423 -0.025 13.444 1.00 97.00 85 PRO A O 1
ATOM 693 N N . TYR A 1 86 ? -5.088 2.035 14.267 1.00 96.88 86 TYR A N 1
ATOM 694 C CA . TYR A 1 86 ? -6.481 2.455 14.223 1.00 96.88 86 TYR A CA 1
ATOM 695 C C . TYR A 1 86 ? -6.611 3.920 13.798 1.00 96.88 86 TYR A C 1
ATOM 697 O O . TYR A 1 86 ? -5.656 4.696 13.815 1.00 96.88 86 TYR A O 1
ATOM 705 N N . VAL A 1 87 ? -7.824 4.300 13.406 1.00 96.81 87 VAL A N 1
ATOM 706 C CA . VAL A 1 87 ? -8.224 5.692 13.167 1.00 96.81 87 VAL A CA 1
ATOM 707 C C . VAL A 1 87 ? -9.470 6.020 13.981 1.00 96.81 87 VAL A C 1
ATOM 709 O O . VAL A 1 87 ? -10.246 5.127 14.333 1.00 96.81 87 VAL A O 1
ATOM 712 N N . ILE A 1 88 ? -9.692 7.305 14.251 1.00 96.00 88 ILE A N 1
ATOM 713 C CA . ILE A 1 88 ? -10.949 7.793 14.824 1.00 96.00 88 ILE A CA 1
ATOM 714 C C . ILE A 1 88 ? -11.791 8.401 13.707 1.00 96.00 88 ILE A C 1
ATOM 716 O O . ILE A 1 88 ? -11.384 9.388 13.092 1.00 96.00 88 ILE A O 1
ATOM 720 N N . LYS A 1 89 ? -12.966 7.819 13.454 1.00 93.88 89 LYS A N 1
ATOM 721 C CA . LYS A 1 89 ? -13.951 8.370 12.518 1.00 93.88 89 LYS A CA 1
ATOM 722 C C . LYS A 1 89 ? -15.049 9.133 13.244 1.00 93.88 89 LYS A C 1
ATOM 724 O O . LYS A 1 89 ? -15.430 8.745 14.348 1.00 93.88 89 LYS A O 1
ATOM 729 N N . THR A 1 90 ? -15.602 10.150 12.600 1.00 91.75 90 THR A N 1
ATOM 730 C CA . THR A 1 90 ? -16.734 10.921 13.123 1.00 91.75 90 THR A CA 1
ATOM 731 C C . THR A 1 90 ? -17.996 10.588 12.338 1.00 91.75 90 THR A C 1
ATOM 733 O O . THR A 1 90 ? -18.003 10.626 11.112 1.00 91.75 90 THR A O 1
ATOM 736 N N . VAL A 1 91 ? -19.078 10.251 13.041 1.00 88.38 91 VAL A N 1
ATOM 737 C CA . VAL A 1 91 ? -20.395 9.979 12.452 1.00 88.38 91 VAL A CA 1
ATOM 738 C C . VAL A 1 91 ? -21.442 10.711 13.277 1.00 88.38 91 VAL A C 1
ATOM 740 O O . VAL A 1 91 ? -21.592 10.433 14.464 1.00 88.38 91 VAL A O 1
ATOM 743 N N . ALA A 1 92 ? -22.155 11.658 12.659 1.00 85.94 92 ALA A N 1
ATOM 744 C CA . ALA A 1 92 ? -23.205 12.449 13.312 1.00 85.94 92 ALA A CA 1
ATOM 745 C C . ALA A 1 92 ? -22.768 13.086 14.655 1.00 85.94 92 ALA A C 1
ATOM 747 O O . ALA A 1 92 ? -23.534 13.125 15.612 1.00 85.94 92 ALA A O 1
ATOM 748 N N . GLY A 1 93 ? -21.516 13.553 14.736 1.00 82.38 93 GLY A N 1
ATOM 749 C CA . GLY A 1 93 ? -20.942 14.162 15.943 1.00 82.38 93 GLY A CA 1
ATOM 750 C C . GLY A 1 93 ? -20.351 13.180 16.963 1.00 82.38 93 GLY A C 1
ATOM 751 O O . GLY A 1 93 ? -19.679 13.622 17.890 1.00 82.38 93 GLY A O 1
ATOM 752 N N . TYR A 1 94 ? -20.525 11.868 16.782 1.00 87.75 94 TYR A N 1
ATOM 753 C CA . TYR A 1 94 ? -19.919 10.840 17.633 1.00 87.75 94 TYR A CA 1
ATOM 754 C C . TYR A 1 94 ? -18.616 10.318 17.036 1.00 87.75 94 TYR A C 1
ATOM 756 O O . TYR A 1 94 ? -18.516 10.102 15.826 1.00 87.75 94 TYR A O 1
ATOM 764 N N . THR A 1 95 ? -17.632 10.047 17.889 1.00 91.81 95 THR A N 1
ATOM 765 C CA . THR A 1 95 ? -16.366 9.435 17.488 1.00 91.81 95 THR A CA 1
ATOM 766 C C . THR A 1 95 ? -16.426 7.918 17.630 1.00 91.81 95 THR A C 1
ATOM 768 O O . THR A 1 95 ? -16.957 7.376 18.594 1.00 91.81 95 THR A O 1
ATOM 771 N N . ASN A 1 96 ? -15.881 7.211 16.644 1.00 92.75 96 ASN A N 1
ATOM 772 C CA . ASN A 1 96 ? -15.777 5.759 16.640 1.00 92.75 96 ASN A CA 1
ATOM 773 C C . ASN A 1 96 ? -14.339 5.355 16.329 1.00 92.75 96 ASN A C 1
ATOM 775 O O . ASN A 1 96 ? -13.768 5.800 15.332 1.00 92.75 96 ASN A O 1
ATOM 779 N N . LYS A 1 97 ? -13.781 4.462 17.144 1.00 94.94 97 LYS A N 1
ATOM 780 C CA . LYS A 1 97 ? -12.489 3.840 16.866 1.00 94.94 97 LYS A CA 1
ATOM 781 C C . LYS A 1 97 ? -12.648 2.741 15.815 1.00 94.94 97 LYS A C 1
ATOM 783 O O . LYS A 1 97 ? -13.568 1.928 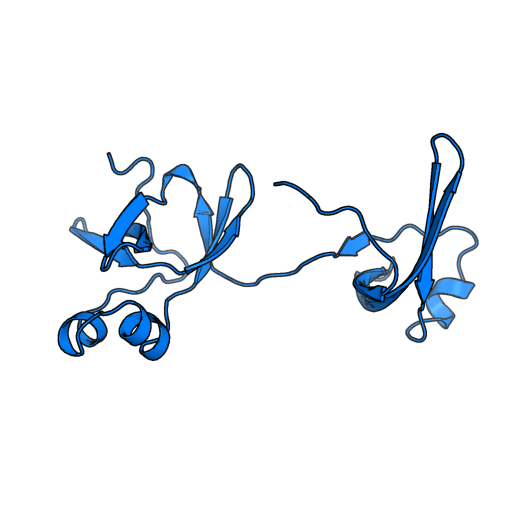15.898 1.00 94.94 97 LYS A O 1
ATOM 788 N N . VAL A 1 98 ? -11.762 2.728 14.825 1.00 96.44 98 VAL A N 1
ATOM 789 C CA . VAL A 1 98 ? -11.767 1.771 13.714 1.00 96.44 98 VAL A CA 1
ATOM 790 C C . VAL A 1 98 ? -10.371 1.200 13.538 1.00 96.44 98 VAL A C 1
ATOM 792 O O . VAL A 1 98 ? -9.453 1.924 13.157 1.00 96.44 98 VAL A O 1
ATOM 795 N N . ASN A 1 99 ? -10.223 -0.101 13.756 1.00 96.31 99 ASN A N 1
ATOM 796 C CA . ASN A 1 99 ? -8.952 -0.785 13.544 1.00 96.31 99 ASN A CA 1
ATOM 797 C C . ASN A 1 99 ? -8.731 -0.987 12.044 1.00 96.31 99 ASN A C 1
ATOM 799 O O . ASN A 1 99 ? -9.615 -1.472 11.333 1.00 96.31 99 ASN A O 1
ATOM 803 N N . ILE A 1 100 ? -7.552 -0.604 11.563 1.00 97.19 100 ILE A N 1
ATOM 804 C CA . ILE A 1 100 ? -7.212 -0.585 10.140 1.00 97.19 100 ILE A CA 1
ATOM 805 C C . ILE A 1 100 ? -5.948 -1.391 9.871 1.00 97.19 100 ILE A C 1
ATOM 807 O O . ILE A 1 100 ? -5.021 -1.434 10.674 1.00 97.19 100 ILE A O 1
ATOM 811 N N . LYS A 1 101 ? -5.889 -2.009 8.697 1.00 97.00 101 LYS A N 1
ATOM 812 C CA . LYS A 1 101 ? -4.705 -2.689 8.188 1.00 97.00 101 LYS A CA 1
ATOM 813 C C . LYS A 1 101 ? -3.957 -1.752 7.251 1.00 97.00 101 LYS A C 1
ATOM 815 O O . LYS A 1 101 ? -4.521 -1.308 6.252 1.00 97.00 101 LYS A O 1
ATOM 820 N N . ILE A 1 102 ? -2.692 -1.462 7.542 1.00 97.19 102 ILE A N 1
ATOM 821 C CA . ILE A 1 102 ? -1.836 -0.665 6.654 1.00 97.19 102 ILE A CA 1
ATOM 822 C C . ILE A 1 102 ? -1.321 -1.574 5.531 1.00 97.19 102 ILE A C 1
ATOM 824 O O . ILE A 1 102 ? -0.544 -2.489 5.784 1.00 97.19 102 ILE A O 1
ATOM 828 N N . LEU A 1 103 ? -1.739 -1.318 4.289 1.00 96.38 103 LEU A N 1
ATOM 829 C CA . LEU A 1 103 ? -1.262 -2.043 3.103 1.00 96.38 103 LEU A CA 1
ATOM 830 C C . LEU A 1 103 ? 0.063 -1.461 2.599 1.00 96.38 103 LEU A C 1
ATOM 832 O O . LEU A 1 103 ? 1.002 -2.175 2.251 1.00 96.38 103 LEU A O 1
ATOM 836 N N . LYS A 1 104 ? 0.155 -0.128 2.576 1.00 94.31 104 LYS A N 1
ATOM 837 C CA . LYS A 1 104 ? 1.364 0.596 2.175 1.00 94.31 104 LYS A CA 1
ATOM 838 C C . LYS A 1 104 ? 1.415 1.956 2.834 1.00 94.31 104 LYS A C 1
ATOM 840 O O . LYS A 1 104 ? 0.386 2.596 2.997 1.00 94.31 104 LYS A O 1
ATOM 845 N N . GLN A 1 105 ? 2.610 2.443 3.137 1.00 94.62 105 GLN A N 1
ATOM 846 C CA . GLN A 1 105 ? 2.781 3.749 3.758 1.00 94.62 105 GLN A CA 1
ATOM 847 C C . GLN A 1 105 ? 3.991 4.479 3.181 1.00 94.62 105 GLN A C 1
ATOM 849 O O . GLN A 1 105 ? 5.058 3.894 2.981 1.00 94.62 105 GLN A O 1
ATOM 854 N N . ASN A 1 106 ? 3.808 5.766 2.889 1.00 91.38 106 ASN A N 1
ATOM 855 C CA . ASN A 1 106 ? 4.889 6.702 2.593 1.00 91.38 106 ASN A CA 1
ATOM 856 C C . ASN A 1 106 ? 5.005 7.730 3.729 1.00 91.38 106 ASN A C 1
ATOM 858 O O . ASN A 1 106 ? 4.450 7.527 4.799 1.00 91.38 106 ASN A O 1
ATOM 862 N N . GLU A 1 107 ? 5.731 8.829 3.531 1.00 92.62 107 GLU A N 1
ATOM 863 C CA . GLU A 1 107 ? 5.940 9.838 4.584 1.00 92.62 107 GLU A CA 1
ATOM 864 C C . GLU A 1 107 ? 4.678 10.629 4.955 1.00 92.62 107 GLU A C 1
ATOM 866 O O . GLU A 1 107 ? 4.537 11.058 6.096 1.00 92.62 107 GLU A O 1
ATOM 871 N N . LYS A 1 108 ? 3.735 10.804 4.023 1.00 94.44 108 LYS A N 1
ATOM 872 C CA . LYS A 1 108 ? 2.548 11.655 4.213 1.00 94.44 108 LYS A CA 1
ATOM 873 C C . LYS A 1 108 ? 1.257 10.861 4.418 1.00 94.44 108 LYS A C 1
ATOM 875 O O . LYS A 1 108 ? 0.374 11.299 5.153 1.00 94.44 108 LYS A O 1
ATOM 880 N N . TYR A 1 109 ? 1.125 9.725 3.742 1.00 95.25 109 TYR A N 1
ATOM 881 C CA . TYR A 1 109 ? -0.110 8.955 3.667 1.00 95.25 109 TYR A CA 1
ATOM 882 C C . TYR A 1 109 ? 0.147 7.454 3.756 1.00 95.25 109 TYR A C 1
ATOM 884 O O . TYR A 1 109 ? 1.182 6.952 3.305 1.00 95.25 109 TYR A O 1
ATOM 892 N N . ALA A 1 110 ? -0.877 6.753 4.221 1.00 96.62 110 ALA A N 1
ATOM 893 C CA . ALA A 1 110 ? -1.016 5.317 4.135 1.00 96.62 110 ALA A CA 1
ATOM 894 C C . ALA A 1 110 ? -2.174 4.946 3.201 1.00 96.62 110 ALA A C 1
ATOM 896 O O . ALA A 1 110 ? -3.171 5.662 3.088 1.00 96.62 110 ALA A O 1
ATOM 897 N N . ILE A 1 111 ? -2.027 3.811 2.534 1.00 96.81 111 ILE A N 1
ATOM 898 C CA . ILE A 1 111 ? -3.103 3.053 1.909 1.00 96.81 111 ILE A CA 1
ATOM 899 C C . ILE A 1 111 ? -3.500 1.994 2.929 1.00 96.81 111 ILE A C 1
ATOM 901 O O . ILE A 1 111 ? -2.654 1.209 3.364 1.00 96.81 111 ILE A O 1
ATOM 905 N N . VAL A 1 112 ? -4.767 2.003 3.325 1.00 97.19 112 VAL A N 1
ATOM 906 C CA . VAL A 1 112 ? -5.293 1.149 4.389 1.00 97.19 112 VAL A CA 1
ATOM 907 C C . VAL A 1 112 ? -6.521 0.380 3.922 1.00 97.19 112 VAL A C 1
ATOM 909 O O . VAL A 1 112 ? -7.195 0.779 2.969 1.00 97.19 112 VAL A O 1
ATOM 912 N N . ASP A 1 113 ? -6.829 -0.703 4.618 1.00 97.62 113 ASP A N 1
ATOM 913 C CA . ASP A 1 113 ? -8.049 -1.480 4.424 1.00 97.62 113 ASP A CA 1
ATOM 914 C C . ASP A 1 113 ? -8.609 -1.958 5.770 1.00 97.62 113 ASP A C 1
ATOM 916 O O . ASP A 1 113 ? -7.972 -1.819 6.816 1.00 97.62 113 ASP A O 1
ATOM 920 N N . ASN A 1 114 ? -9.816 -2.511 5.754 1.00 97.12 114 ASN A N 1
ATOM 921 C CA . ASN A 1 114 ? -10.416 -3.139 6.921 1.00 97.12 114 ASN A CA 1
ATOM 922 C C . ASN A 1 114 ? -9.784 -4.513 7.177 1.00 97.12 114 ASN A C 1
ATOM 924 O O . ASN A 1 114 ? -9.481 -5.261 6.243 1.00 97.12 114 ASN A O 1
ATOM 928 N N . TYR A 1 115 ? -9.640 -4.884 8.449 1.00 96.50 115 TYR A N 1
ATOM 929 C CA . TYR A 1 115 ? -9.289 -6.259 8.792 1.00 96.50 115 TYR A CA 1
ATOM 930 C C . TYR A 1 115 ? -10.429 -7.227 8.459 1.00 96.50 115 TYR A C 1
ATOM 932 O O . TYR A 1 115 ? -11.612 -6.940 8.670 1.00 96.50 115 TYR A O 1
ATOM 940 N N . LYS A 1 116 ? -10.059 -8.423 8.000 1.00 96.56 116 LYS A N 1
ATOM 941 C CA . LYS A 1 116 ? -10.962 -9.575 7.935 1.00 96.56 116 LYS A CA 1
ATOM 942 C C . LYS A 1 116 ? -11.132 -10.176 9.331 1.00 96.56 116 LYS A C 1
ATOM 944 O O . LYS A 1 116 ? -10.224 -10.116 10.156 1.00 96.56 116 LYS A O 1
ATOM 949 N N . SER A 1 117 ? -12.265 -10.833 9.578 1.00 95.94 117 SER A N 1
ATOM 950 C CA . SER A 1 117 ? -12.544 -11.480 10.868 1.00 95.94 117 SER A CA 1
ATOM 951 C C . SER A 1 117 ? -11.458 -12.480 11.278 1.00 95.94 117 SER A C 1
ATOM 953 O O . SER A 1 117 ? -11.045 -12.483 12.430 1.00 95.94 117 SER A O 1
ATOM 955 N N . ASP A 1 118 ? -10.936 -13.280 10.345 1.00 96.69 118 ASP A N 1
ATOM 956 C CA . ASP A 1 118 ? -9.879 -14.253 10.658 1.00 96.69 118 A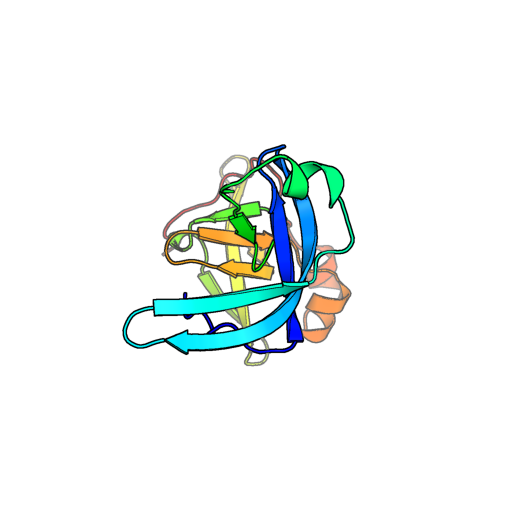SP A CA 1
ATOM 957 C C . ASP A 1 118 ? -8.518 -13.603 10.946 1.00 96.69 118 ASP A C 1
ATOM 959 O O . ASP A 1 118 ? -7.707 -14.181 11.664 1.00 96.69 118 ASP A O 1
ATOM 963 N N . GLU A 1 119 ? -8.263 -12.400 10.422 1.00 95.19 119 GLU A N 1
ATOM 964 C CA . GLU A 1 119 ? -7.075 -11.615 10.779 1.00 95.19 119 GLU A CA 1
ATOM 965 C C . GLU A 1 119 ? -7.210 -11.112 12.223 1.00 95.19 119 GLU A C 1
ATOM 967 O O . GLU A 1 119 ? -6.309 -11.324 13.026 1.00 95.19 119 GLU A O 1
ATOM 972 N N . LEU A 1 120 ? -8.370 -10.555 12.594 1.00 94.62 120 LEU A N 1
ATOM 973 C CA . LEU A 1 120 ? -8.636 -10.102 13.966 1.00 94.62 120 LEU A CA 1
ATOM 974 C C . LEU A 1 120 ? -8.603 -11.249 14.986 1.00 94.62 120 LEU A C 1
ATOM 976 O O . LEU A 1 120 ? -8.061 -11.078 16.073 1.00 94.62 120 LEU A O 1
ATOM 980 N N . LYS A 1 121 ? -9.107 -12.441 14.644 1.00 94.69 121 LYS A N 1
ATOM 981 C CA . LYS A 1 121 ? -8.991 -13.619 15.524 1.00 94.69 121 LYS A CA 1
ATOM 982 C C . LYS A 1 121 ? -7.533 -13.966 15.823 1.00 94.69 121 LYS A C 1
ATOM 984 O O . LYS A 1 121 ? -7.205 -14.266 16.965 1.00 94.69 121 LYS A O 1
ATOM 989 N N . LYS A 1 122 ? -6.652 -13.904 14.816 1.00 93.69 122 LYS A N 1
ATOM 990 C CA . LYS A 1 122 ? -5.209 -14.155 14.991 1.00 93.69 122 LYS A CA 1
ATOM 991 C C . LYS A 1 122 ? -4.541 -13.099 15.871 1.00 93.69 122 LYS A C 1
ATOM 993 O O . LYS A 1 122 ? -3.649 -13.442 16.631 1.00 93.69 122 LYS A O 1
ATOM 998 N N . LEU A 1 123 ? -5.036 -11.862 15.820 1.00 93.12 123 LEU A N 1
ATOM 999 C CA . LEU A 1 123 ? -4.634 -10.758 16.699 1.00 93.12 123 LEU A CA 1
ATOM 1000 C C . LEU A 1 123 ? -5.264 -10.847 18.108 1.00 93.12 123 LEU A C 1
ATOM 1002 O O . LEU A 1 123 ? -5.044 -9.978 18.948 1.00 93.12 123 LEU A O 1
ATOM 1006 N N . GLY A 1 124 ? -6.064 -11.886 18.377 1.00 92.88 124 GLY A N 1
ATOM 1007 C CA . GLY A 1 124 ? -6.669 -12.173 19.678 1.00 92.88 124 GLY A CA 1
ATOM 1008 C C . GLY A 1 124 ? -7.904 -11.350 20.027 1.00 92.88 124 GLY A C 1
ATOM 1009 O O . GLY A 1 124 ? -8.178 -11.135 21.205 1.00 92.88 124 GLY A O 1
ATOM 1010 N N . TYR A 1 125 ? -8.650 -10.884 19.025 1.00 94.06 125 TYR A N 1
ATOM 1011 C CA . TYR A 1 125 ? -9.982 -10.322 19.246 1.00 94.06 125 TYR A CA 1
ATOM 1012 C C . TYR A 1 125 ? -11.009 -11.433 19.485 1.00 94.06 125 TYR A C 1
ATOM 1014 O O . TYR A 1 125 ? -10.982 -12.472 18.815 1.00 94.06 125 TYR A O 1
ATOM 1022 N N . THR A 1 126 ? -11.929 -11.202 20.421 1.00 95.81 126 THR A N 1
ATOM 1023 C CA . THR A 1 126 ? -13.035 -12.123 20.704 1.00 95.81 126 THR A CA 1
ATOM 1024 C C . THR A 1 126 ? -14.075 -12.092 19.582 1.00 95.81 126 THR A C 1
ATOM 1026 O O . THR A 1 126 ? -14.093 -11.192 18.741 1.00 95.81 126 THR A O 1
ATOM 1029 N N . ALA A 1 127 ? -14.963 -13.088 19.551 1.00 95.94 127 ALA A N 1
ATOM 1030 C CA . ALA A 1 127 ? -16.050 -13.118 18.574 1.00 95.94 127 ALA A CA 1
ATOM 1031 C C . ALA A 1 127 ? -16.970 -11.887 18.693 1.00 95.94 127 ALA A C 1
ATOM 1033 O O . ALA A 1 127 ? -17.303 -11.297 17.670 1.00 95.94 127 ALA A O 1
ATOM 1034 N N . GLU A 1 128 ? -17.291 -11.472 19.921 1.00 96.38 128 GLU A N 1
ATOM 1035 C CA . GLU A 1 128 ? -18.118 -10.292 20.215 1.00 96.38 128 GLU A CA 1
ATOM 1036 C C . GLU A 1 128 ? -17.449 -8.998 19.725 1.00 96.38 128 GLU A C 1
ATOM 1038 O O . GLU A 1 128 ? -18.054 -8.227 18.985 1.00 96.38 128 GLU A O 1
ATOM 1043 N N . GLU A 1 129 ? -16.157 -8.795 20.021 1.00 93.81 129 GLU A N 1
ATOM 1044 C CA . GLU A 1 129 ? -15.412 -7.622 19.535 1.00 93.81 129 GLU A CA 1
ATOM 1045 C C . GLU A 1 129 ? -15.362 -7.558 18.001 1.00 93.81 129 GLU A C 1
ATOM 1047 O O . GLU A 1 129 ? -15.382 -6.480 17.402 1.00 93.81 129 GLU A O 1
ATOM 1052 N N . ILE A 1 130 ? -15.263 -8.719 17.347 1.00 95.56 130 ILE A N 1
ATOM 1053 C CA . ILE A 1 130 ? -15.267 -8.813 15.889 1.00 95.56 130 ILE A CA 1
ATOM 1054 C C . ILE A 1 130 ? -16.657 -8.500 15.340 1.00 95.56 130 ILE A C 1
ATOM 1056 O O . ILE A 1 130 ? -16.739 -7.865 14.292 1.00 95.56 130 ILE A O 1
ATOM 1060 N N . GLU A 1 131 ? -17.732 -8.935 15.987 1.00 95.25 131 GLU A N 1
ATOM 1061 C CA . GLU A 1 131 ? -19.105 -8.666 15.551 1.00 95.25 131 GLU A CA 1
ATOM 1062 C C . GLU A 1 131 ? -19.441 -7.171 15.625 1.00 95.25 131 GLU A C 1
ATOM 1064 O O . GLU A 1 131 ? -19.901 -6.597 14.637 1.00 95.25 131 GLU A O 1
ATOM 1069 N N . ASP A 1 132 ? -19.075 -6.515 16.726 1.00 94.56 132 ASP A N 1
ATOM 1070 C CA . ASP A 1 132 ? -19.355 -5.092 16.962 1.00 94.56 132 ASP A CA 1
ATOM 1071 C C . ASP A 1 132 ? -18.409 -4.126 16.231 1.00 94.56 132 ASP A C 1
ATOM 1073 O O . ASP A 1 132 ? -18.579 -2.893 16.290 1.00 94.56 132 ASP A O 1
ATOM 1077 N N . ARG A 1 133 ? -17.411 -4.670 15.522 1.00 93.62 133 ARG A N 1
ATOM 1078 C CA . ARG A 1 133 ? -16.338 -3.897 14.894 1.00 93.62 133 ARG A CA 1
ATOM 1079 C C . ARG A 1 133 ? -16.883 -2.820 13.965 1.00 93.62 133 ARG A C 1
ATOM 1081 O O . ARG A 1 133 ? -17.781 -3.030 13.147 1.00 93.62 133 ARG A O 1
ATOM 1088 N N . LYS A 1 134 ? -16.255 -1.652 14.021 1.00 94.88 134 LYS A N 1
ATOM 1089 C CA . LYS A 1 134 ? -16.484 -0.591 13.042 1.00 94.88 134 LYS A CA 1
ATOM 1090 C C . LYS A 1 134 ? -15.516 -0.759 11.877 1.00 94.88 134 LYS A C 1
ATOM 1092 O O . LYS A 1 134 ? -14.394 -1.221 12.054 1.00 94.88 134 LYS A O 1
ATOM 1097 N N . THR A 1 135 ? -15.958 -0.364 10.689 1.00 95.25 135 THR A N 1
ATOM 1098 C CA . THR A 1 135 ? -15.155 -0.370 9.459 1.00 95.25 135 THR A CA 1
ATOM 1099 C C . THR A 1 135 ? -15.001 1.041 8.905 1.00 95.25 135 THR A C 1
ATOM 1101 O O . THR A 1 135 ? -15.817 1.919 9.208 1.00 95.25 135 THR A O 1
ATOM 1104 N N . ILE A 1 136 ? -13.978 1.247 8.077 1.00 94.50 136 ILE A N 1
ATOM 1105 C CA . ILE A 1 136 ? -13.769 2.473 7.307 1.00 94.50 136 ILE A CA 1
ATOM 1106 C C . ILE A 1 136 ? -14.380 2.338 5.906 1.00 94.50 136 ILE A C 1
ATOM 1108 O O . ILE A 1 136 ? -14.111 1.378 5.174 1.00 94.50 136 ILE A O 1
ATOM 1112 N N . GLY A 1 137 ? -15.226 3.302 5.554 1.00 93.69 137 GLY A N 1
ATOM 1113 C CA . GLY A 1 137 ? -15.866 3.460 4.254 1.00 93.69 137 GLY A CA 1
ATOM 1114 C C . GLY A 1 137 ? -15.159 4.470 3.351 1.00 93.69 137 GLY A C 1
ATOM 1115 O O . GLY A 1 137 ? -14.180 5.118 3.719 1.00 93.69 137 GLY A O 1
ATOM 1116 N N . LEU A 1 138 ? -15.647 4.588 2.115 1.00 90.81 138 LEU A N 1
ATOM 1117 C CA . LEU A 1 138 ? -15.294 5.725 1.266 1.00 90.81 138 LEU A CA 1
ATOM 1118 C C . LEU A 1 138 ? -16.053 6.957 1.775 1.00 90.81 138 LEU A C 1
ATOM 1120 O O . LEU A 1 138 ? -17.232 6.841 2.088 1.00 90.81 138 LEU A O 1
ATOM 1124 N N . TYR A 1 139 ? -15.380 8.108 1.821 1.00 89.25 139 TYR A N 1
ATOM 1125 C CA . TYR A 1 139 ? -15.922 9.384 2.317 1.00 89.25 139 TYR A CA 1
ATOM 1126 C C . TYR A 1 139 ? -16.181 9.468 3.828 1.00 89.25 139 TYR A C 1
ATOM 1128 O O . TYR A 1 139 ? -16.723 10.473 4.278 1.00 89.25 139 TYR A O 1
ATOM 1136 N N . ASP A 1 140 ? -15.748 8.479 4.615 1.00 92.44 140 ASP A N 1
ATOM 1137 C CA . ASP A 1 140 ? -15.739 8.610 6.073 1.00 92.44 140 ASP A CA 1
ATOM 1138 C C . ASP A 1 140 ? -14.847 9.789 6.497 1.00 92.44 140 ASP A C 1
ATOM 1140 O O . ASP A 1 140 ? -13.711 9.939 6.031 1.00 92.44 140 ASP A O 1
ATOM 1144 N N . GLU A 1 141 ? -15.351 10.607 7.418 1.00 92.06 141 GLU A N 1
ATOM 1145 C CA . GLU A 1 141 ? -14.578 11.671 8.046 1.00 92.06 141 GLU A CA 1
ATOM 1146 C C . GLU A 1 141 ? -13.710 11.093 9.161 1.00 92.06 141 GLU A C 1
ATOM 1148 O O . GLU A 1 141 ? -14.200 10.407 10.060 1.00 92.06 141 GLU A O 1
ATOM 1153 N N . ILE A 1 142 ? -12.412 11.391 9.112 1.00 93.19 142 ILE A N 1
ATOM 1154 C CA . ILE A 1 142 ? -11.428 10.928 10.092 1.00 93.19 142 ILE A CA 1
ATOM 1155 C C . ILE A 1 142 ? -10.761 12.109 10.787 1.00 93.19 142 ILE A C 1
ATOM 1157 O O . ILE A 1 142 ? -10.400 13.107 10.153 1.00 93.19 142 ILE A O 1
ATOM 1161 N N . LEU A 1 143 ? -10.567 11.984 12.096 1.00 91.50 143 LEU A N 1
ATOM 1162 C CA . LEU A 1 143 ? -9.852 12.980 12.879 1.00 91.50 143 LEU A CA 1
ATOM 1163 C C . LEU A 1 143 ? -8.349 12.871 12.618 1.00 91.50 143 LEU A C 1
ATOM 1165 O O . LEU A 1 143 ? -7.774 11.785 12.605 1.00 91.50 143 LEU A O 1
ATOM 1169 N N . LYS A 1 144 ? -7.704 14.020 12.413 1.00 85.69 144 LYS A N 1
ATOM 1170 C CA . LYS A 1 144 ? -6.242 14.132 12.363 1.00 85.69 144 LYS A CA 1
ATOM 1171 C C . LYS A 1 144 ? -5.727 14.526 13.737 1.00 85.69 144 LYS A C 1
ATOM 1173 O O . LYS A 1 144 ? -6.336 15.384 14.368 1.00 85.69 144 LYS A O 1
ATOM 1178 N N . ASN A 1 145 ? -4.569 13.992 14.119 1.00 78.81 145 ASN A N 1
ATOM 1179 C CA . ASN A 1 145 ? -3.933 14.229 15.412 1.00 78.81 145 ASN A CA 1
ATOM 1180 C C . ASN A 1 145 ? -4.915 13.947 16.552 1.00 78.81 145 ASN A C 1
ATOM 1182 O O . ASN A 1 145 ? -5.218 14.843 17.335 1.00 78.81 145 ASN A O 1
ATOM 1186 N N . ALA A 1 146 ? -5.459 12.731 16.597 1.00 60.84 146 ALA A N 1
ATOM 1187 C CA . ALA A 1 146 ? -6.318 12.302 17.693 1.00 60.84 146 ALA A CA 1
ATOM 1188 C C . ALA A 1 146 ? -5.453 12.082 18.951 1.00 60.84 146 ALA A C 1
ATOM 1190 O O . ALA A 1 146 ? -5.222 10.953 19.366 1.00 60.84 146 ALA A O 1
ATOM 1191 N N . LYS A 1 147 ? -4.918 13.176 19.497 1.00 50.53 147 LYS A N 1
ATOM 1192 C CA . LYS A 1 147 ? -4.249 13.253 20.792 1.00 50.53 147 LYS A CA 1
ATOM 1193 C C . LYS A 1 147 ? -5.159 13.942 21.789 1.00 50.53 147 LYS A C 1
ATOM 1195 O O . LYS A 1 147 ? -5.743 14.982 21.409 1.00 50.53 147 LYS A O 1
#